Protein AF-A0A7V4PQ03-F1 (afdb_monomer)

pLDDT: mean 81.68, std 22.49, range [35.44, 98.5]

Nearest PDB structures (foldseek):
  6b87-assembly1_A-2  TM=9.219E-01  e=7.366E-02  synthetic construct
  6b87-assembly2_B-3  TM=9.418E-01  e=1.451E-01  synthetic construct
  8i4v-assembly1_B  TM=8.421E-01  e=2.233E-01  Saccharomyces cerevisiae S288C
  6pyu-assembly1_B  TM=9.500E-01  e=3.889E-01  Homo sapiens
  3k29-assembly1_A  TM=7.548E-01  e=1.641E-01  Chlamydia trachomatis

Secondary structure (DSSP, 8-state):
----------------------------------HHHHHHHHHHHHHHHHHHHHHHHHHHHHHHHHHHHHHHHHHHHHHHHHHHHHT--HHHHHHHHHHHHHHHHHHHHHHHHHHHHHHHHHHHHHHHHHHHHHHS----

Foldseek 3Di:
DDDDDDDDDDDDDDDDDDDDDDDDDDDDDPDPDDPVVLVVLVVVLVVLVVVLVVLVVVLVVLVVVLVVLVVVLVVLVVVLVVCVVVVHDPVVNVVSVVVSVVSVVVSVVSVVVSVVSVVVSVVSVVVSVVSVCVSDPDDD

Sequence (140 aa):
MDRFRATVLGGFMVGSLLLLSGAALAAAGKERGTPRKRLQHAREIRHDRREIKNDRKEIRADRKELHRDLHELRKDRQELRKDIRSGTSKEEVARDRQEIRDDLKEIAADRKELQQDRQELRQDRRELRRDLKEATPGNY

Structure (mmCIF, N/CA/C/O backbone):
data_AF-A0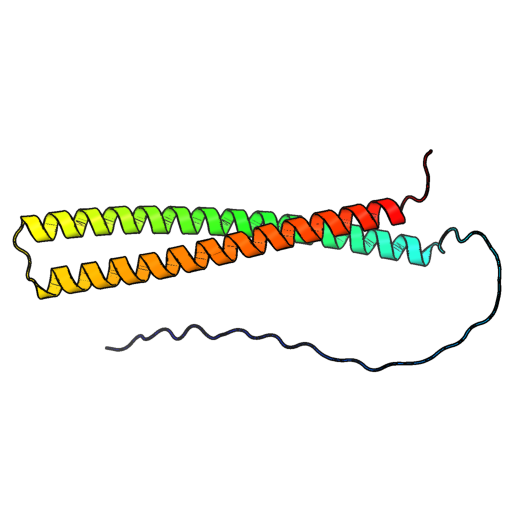A7V4PQ03-F1
#
_entry.id   AF-A0A7V4PQ03-F1
#
loop_
_atom_site.group_PDB
_atom_site.id
_atom_site.type_symbol
_atom_site.label_atom_id
_atom_site.label_alt_id
_atom_site.label_comp_id
_atom_site.label_asym_id
_atom_site.label_entity_id
_atom_site.label_seq_id
_atom_site.pdbx_PDB_ins_code
_atom_site.Cartn_x
_atom_site.Cartn_y
_atom_site.Cartn_z
_atom_site.occupancy
_atom_site.B_iso_or_equiv
_atom_site.auth_seq_id
_atom_site.auth_comp_id
_atom_site.auth_asym_id
_atom_site.auth_atom_id
_atom_site.pdbx_PDB_model_num
ATOM 1 N N . MET A 1 1 ? -6.082 -21.774 21.572 1.00 38.44 1 MET A N 1
ATOM 2 C CA . MET A 1 1 ? -6.306 -22.307 20.214 1.00 38.44 1 MET A CA 1
ATOM 3 C C . MET A 1 1 ? -5.629 -21.357 19.253 1.00 38.44 1 MET A C 1
ATOM 5 O O . MET A 1 1 ? -6.137 -20.277 18.985 1.00 38.44 1 MET A O 1
ATOM 9 N N . ASP A 1 2 ? -4.416 -21.740 18.882 1.00 45.44 2 ASP A N 1
ATOM 10 C CA . ASP A 1 2 ? -3.433 -20.984 18.111 1.00 45.44 2 ASP A CA 1
ATOM 11 C C . ASP A 1 2 ? -3.908 -20.670 16.703 1.00 45.44 2 ASP A C 1
ATOM 13 O O . ASP A 1 2 ? -4.395 -21.596 16.056 1.00 45.44 2 ASP A O 1
ATOM 17 N N . ARG A 1 3 ? -3.654 -19.436 16.226 1.00 42.78 3 ARG A N 1
ATOM 18 C CA . ARG A 1 3 ? -3.168 -19.115 14.862 1.00 42.78 3 ARG A CA 1
ATOM 19 C C . ARG A 1 3 ? -2.417 -17.774 14.860 1.00 42.78 3 ARG A C 1
ATOM 21 O O . ARG A 1 3 ? -2.931 -16.771 14.379 1.00 42.78 3 ARG A O 1
ATOM 28 N N . PHE A 1 4 ? -1.179 -17.764 15.357 1.00 41.28 4 PHE A N 1
ATOM 29 C CA . PHE A 1 4 ? -0.205 -16.738 14.972 1.00 41.28 4 PHE A CA 1
ATOM 30 C C . PHE A 1 4 ? 0.131 -16.940 13.491 1.00 41.28 4 PHE A C 1
ATOM 32 O O . PHE A 1 4 ? 0.710 -17.960 13.112 1.00 41.28 4 PHE A O 1
ATOM 39 N N . ARG A 1 5 ? -0.258 -15.994 12.637 1.00 45.53 5 ARG A N 1
ATOM 40 C CA . ARG A 1 5 ? 0.194 -15.954 11.245 1.00 45.53 5 ARG A CA 1
ATOM 41 C C . ARG A 1 5 ? 1.462 -15.113 11.192 1.00 45.53 5 ARG A C 1
ATOM 43 O O . ARG A 1 5 ? 1.408 -13.894 11.184 1.00 45.53 5 ARG A O 1
ATOM 50 N N . ALA A 1 6 ? 2.599 -15.801 11.212 1.00 41.22 6 ALA A N 1
ATOM 51 C CA . ALA A 1 6 ? 3.895 -15.225 10.901 1.00 41.22 6 ALA A CA 1
ATOM 52 C C . ALA A 1 6 ? 3.959 -14.952 9.393 1.00 41.22 6 ALA A C 1
ATOM 54 O O . ALA A 1 6 ? 4.040 -15.885 8.591 1.00 41.22 6 ALA A O 1
ATOM 55 N N . THR A 1 7 ? 3.894 -13.684 9.001 1.00 47.53 7 THR A N 1
ATOM 56 C CA . THR A 1 7 ? 4.160 -13.258 7.627 1.00 47.53 7 THR A CA 1
ATOM 57 C C . THR A 1 7 ? 5.662 -13.061 7.465 1.00 47.53 7 THR A C 1
ATOM 59 O O . THR A 1 7 ? 6.302 -12.260 8.141 1.00 47.53 7 THR A O 1
ATOM 62 N N . VAL A 1 8 ? 6.225 -13.902 6.607 1.00 42.41 8 VAL A N 1
ATOM 63 C CA . VAL A 1 8 ? 7.645 -14.030 6.295 1.00 42.41 8 VAL A CA 1
ATOM 64 C C . VAL A 1 8 ? 8.146 -12.779 5.570 1.00 42.41 8 VAL A C 1
ATOM 66 O O . VAL A 1 8 ? 7.601 -12.389 4.542 1.00 42.41 8 VAL A O 1
ATOM 69 N N . LEU A 1 9 ? 9.225 -12.194 6.098 1.00 46.53 9 LEU A N 1
ATOM 70 C CA . LEU A 1 9 ? 10.066 -11.190 5.447 1.00 46.53 9 LEU A CA 1
ATOM 71 C C . LEU A 1 9 ? 10.700 -11.787 4.180 1.00 46.53 9 LEU A C 1
ATOM 73 O O . LEU A 1 9 ? 11.621 -12.600 4.258 1.00 46.53 9 LEU A O 1
ATOM 77 N N . GLY A 1 10 ? 10.210 -11.379 3.012 1.00 35.44 10 GLY A N 1
ATOM 78 C CA . GLY A 1 10 ? 10.797 -11.715 1.717 1.00 35.44 10 GLY A CA 1
ATOM 79 C C . GLY A 1 10 ? 11.951 -10.778 1.375 1.00 35.44 10 GLY A C 1
ATOM 80 O O . GLY A 1 10 ? 11.765 -9.803 0.656 1.00 35.44 10 GLY A O 1
ATOM 81 N N . GLY A 1 11 ? 13.145 -11.063 1.895 1.00 42.19 11 GLY A N 1
ATOM 82 C CA . GLY A 1 11 ? 14.378 -10.469 1.386 1.00 42.19 11 GLY A CA 1
ATOM 83 C C . GLY A 1 11 ? 14.774 -11.114 0.058 1.00 42.19 11 GLY A C 1
ATOM 84 O O . GLY A 1 11 ? 14.850 -12.338 -0.027 1.00 42.19 11 GLY A O 1
ATOM 85 N N . PHE A 1 12 ? 15.086 -10.306 -0.955 1.00 45.03 12 PHE A N 1
ATOM 86 C CA . PHE A 1 12 ? 15.782 -10.776 -2.152 1.00 45.03 12 PHE A CA 1
ATOM 87 C C . PHE A 1 12 ? 17.077 -9.988 -2.358 1.00 45.03 12 PHE A C 1
ATOM 89 O O . PHE A 1 12 ? 17.097 -8.846 -2.803 1.00 45.03 12 PHE A O 1
ATOM 96 N N . MET A 1 13 ? 18.171 -10.653 -1.989 1.00 46.59 13 MET A N 1
ATOM 97 C CA . MET A 1 13 ? 19.544 -10.380 -2.403 1.00 46.59 13 MET A CA 1
ATOM 98 C C . MET A 1 13 ? 19.757 -10.936 -3.815 1.00 46.59 13 MET A C 1
ATOM 100 O O . MET A 1 13 ? 19.574 -12.132 -4.029 1.00 46.59 13 MET A O 1
ATOM 104 N N . VAL A 1 14 ? 20.231 -10.107 -4.742 1.00 49.59 14 VAL A N 1
ATOM 105 C CA . VAL A 1 14 ? 20.947 -10.512 -5.966 1.00 49.59 14 VAL A CA 1
ATOM 106 C C . VAL A 1 14 ? 21.980 -9.399 -6.175 1.00 49.59 14 VAL A C 1
ATOM 108 O O . VAL A 1 14 ? 21.611 -8.236 -6.227 1.00 49.59 14 VAL A O 1
ATOM 111 N N . GLY A 1 15 ? 23.294 -9.592 -6.146 1.00 35.88 15 GLY A N 1
ATOM 112 C CA . GLY A 1 15 ? 24.112 -10.649 -6.723 1.00 35.88 15 GLY A CA 1
ATOM 113 C C . GLY A 1 15 ? 25.237 -9.925 -7.469 1.00 35.88 15 GLY A C 1
ATOM 114 O O . GLY A 1 15 ? 25.066 -9.521 -8.612 1.00 35.88 15 GLY A O 1
ATOM 115 N N . SER A 1 16 ? 26.348 -9.672 -6.775 1.00 49.22 16 SER A N 1
ATOM 116 C CA . SER A 1 16 ? 27.575 -9.079 -7.328 1.00 49.22 16 SER A CA 1
ATOM 117 C C . SER A 1 16 ? 28.124 -9.943 -8.470 1.00 49.22 16 SER A C 1
ATOM 119 O O . SER A 1 16 ? 28.303 -11.147 -8.277 1.00 49.22 16 SER A O 1
ATOM 121 N N . LEU A 1 17 ? 28.431 -9.347 -9.630 1.00 42.81 17 LEU A N 1
ATOM 122 C CA . LEU A 1 17 ? 29.208 -10.011 -10.680 1.00 42.81 17 LEU A CA 1
ATOM 123 C C . LEU A 1 17 ? 30.369 -9.130 -11.157 1.00 42.81 17 LEU A C 1
ATOM 125 O O . LEU A 1 17 ? 30.203 -7.974 -11.543 1.00 42.81 17 LEU A O 1
ATOM 129 N N . LEU A 1 18 ? 31.551 -9.739 -11.084 1.00 37.09 18 LEU A N 1
ATOM 130 C CA . LEU A 1 18 ? 32.880 -9.209 -11.352 1.00 37.09 18 LEU A CA 1
ATOM 131 C C . LEU A 1 18 ? 33.161 -8.892 -12.832 1.00 37.09 18 LEU A C 1
ATOM 133 O O . LEU A 1 18 ? 32.722 -9.580 -13.748 1.00 37.09 18 LEU A O 1
ATOM 137 N N . LEU A 1 19 ? 33.994 -7.859 -12.973 1.00 47.50 19 LEU A N 1
ATOM 138 C CA . LEU A 1 19 ? 34.760 -7.340 -14.111 1.00 47.50 19 LEU A CA 1
ATOM 139 C C . LEU A 1 19 ? 35.218 -8.356 -15.178 1.00 47.50 19 LEU A C 1
ATOM 141 O O . LEU A 1 19 ? 35.876 -9.343 -14.860 1.00 47.50 19 LEU A O 1
ATOM 145 N N . LEU A 1 20 ? 35.082 -7.970 -16.454 1.00 39.88 20 LEU A N 1
ATOM 146 C CA . LEU A 1 20 ? 36.052 -8.321 -17.498 1.00 39.88 20 LEU A CA 1
ATOM 147 C C . LEU A 1 20 ? 36.416 -7.090 -18.338 1.00 39.88 20 LEU A C 1
ATOM 149 O O . LEU A 1 20 ? 35.558 -6.403 -18.891 1.00 39.88 20 LEU A O 1
ATOM 153 N N . SER A 1 21 ? 37.719 -6.832 -18.402 1.00 46.56 21 SER A N 1
ATOM 154 C CA . SER A 1 21 ? 38.382 -5.829 -19.225 1.00 46.56 21 SER A CA 1
ATOM 155 C C . SER A 1 21 ? 38.376 -6.226 -20.703 1.00 46.56 21 SER A C 1
ATOM 157 O O . SER A 1 21 ? 38.583 -7.383 -21.062 1.00 46.56 21 SER A O 1
ATOM 159 N N . GLY A 1 22 ? 38.196 -5.240 -21.579 1.00 41.47 22 GLY A N 1
ATOM 160 C CA . GLY A 1 22 ? 38.349 -5.407 -23.020 1.00 41.47 22 GLY A CA 1
ATOM 161 C C . GLY A 1 22 ? 38.564 -4.055 -23.684 1.00 41.47 22 GLY A C 1
ATOM 162 O O . GLY A 1 22 ? 37.607 -3.337 -23.954 1.00 41.47 22 GLY A O 1
ATOM 163 N N . ALA A 1 23 ? 39.826 -3.695 -23.914 1.00 49.16 23 ALA A N 1
ATOM 164 C CA . ALA A 1 23 ? 40.189 -2.555 -24.744 1.00 49.16 23 ALA A CA 1
ATOM 165 C C . ALA A 1 23 ? 39.976 -2.921 -26.221 1.00 49.16 23 ALA A C 1
ATOM 167 O O . ALA A 1 23 ? 40.549 -3.898 -26.701 1.00 49.16 23 ALA A O 1
ATOM 168 N N . ALA A 1 24 ? 39.186 -2.128 -26.944 1.00 45.94 24 ALA A N 1
ATOM 169 C CA . ALA A 1 24 ? 39.115 -2.179 -28.400 1.00 45.94 24 ALA A CA 1
ATOM 170 C C . ALA A 1 24 ? 39.235 -0.760 -28.972 1.00 45.94 24 ALA A C 1
ATOM 172 O O . ALA A 1 24 ? 38.491 0.151 -28.613 1.00 45.94 24 ALA A O 1
ATOM 173 N N . LEU A 1 25 ? 40.244 -0.607 -29.825 1.00 42.66 25 LEU A N 1
ATOM 174 C CA . LEU A 1 25 ? 40.701 0.604 -30.492 1.00 42.66 25 LEU A CA 1
ATOM 175 C C . LEU A 1 25 ? 39.846 0.916 -31.741 1.00 42.66 25 LEU A C 1
ATOM 177 O O . LEU A 1 25 ? 39.453 0.000 -32.455 1.00 42.66 25 LEU A O 1
ATOM 181 N N . ALA A 1 26 ? 39.706 2.215 -32.033 1.00 43.25 26 ALA A N 1
ATOM 182 C CA . ALA A 1 26 ? 39.391 2.844 -33.327 1.00 43.25 26 ALA A CA 1
ATOM 183 C C . ALA A 1 26 ? 37.966 2.720 -33.916 1.00 43.25 26 ALA A C 1
ATOM 185 O O . ALA A 1 26 ? 37.562 1.685 -34.429 1.00 43.25 26 ALA A O 1
ATOM 186 N N . ALA A 1 27 ? 37.262 3.855 -34.011 1.00 40.94 27 ALA A N 1
ATOM 187 C CA . ALA A 1 27 ? 37.131 4.630 -35.256 1.00 40.94 27 ALA A CA 1
ATOM 188 C C . ALA A 1 27 ? 36.125 5.778 -35.058 1.00 40.94 27 ALA A C 1
ATOM 190 O O . ALA A 1 27 ? 35.004 5.580 -34.597 1.00 40.94 27 ALA A O 1
ATOM 191 N N . ALA A 1 28 ? 36.526 6.991 -35.437 1.00 47.03 28 ALA A N 1
ATOM 192 C CA . ALA A 1 28 ? 35.665 8.163 -35.474 1.00 47.03 28 ALA A CA 1
ATOM 193 C C . ALA A 1 28 ? 34.609 8.009 -36.584 1.00 47.03 28 ALA A C 1
ATOM 195 O O . ALA A 1 28 ? 34.842 8.338 -37.744 1.00 47.03 28 ALA A O 1
ATOM 196 N N . GLY A 1 29 ? 33.437 7.497 -36.221 1.00 44.72 29 GLY A N 1
ATOM 197 C CA . GLY A 1 29 ? 32.234 7.498 -37.043 1.00 44.72 29 GLY A CA 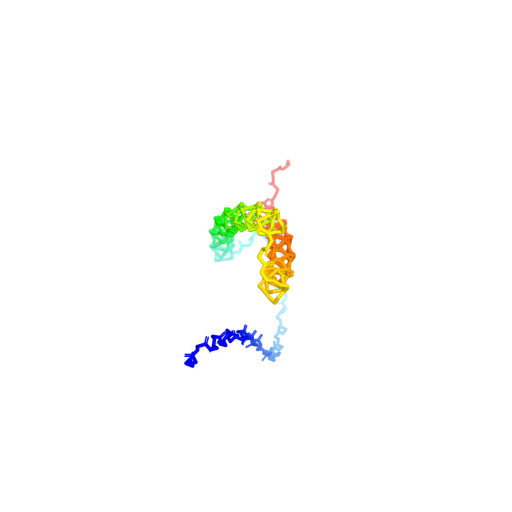1
ATOM 198 C C . GLY A 1 29 ? 31.074 7.961 -36.177 1.00 44.72 29 GLY A C 1
ATOM 199 O O . GLY A 1 29 ? 30.845 7.408 -35.110 1.00 44.72 29 GLY A O 1
ATOM 200 N N . LYS A 1 30 ? 30.357 9.003 -36.605 1.00 52.44 30 LYS A N 1
ATOM 201 C CA . LYS A 1 30 ? 29.176 9.551 -35.923 1.00 52.44 30 LYS A CA 1
ATOM 202 C C . LYS A 1 30 ? 28.157 8.417 -35.714 1.00 52.44 30 LYS A C 1
ATOM 204 O O . LYS A 1 30 ? 27.456 8.041 -36.654 1.00 52.44 30 LYS A O 1
ATOM 209 N N . GLU A 1 31 ? 28.150 7.827 -34.515 1.00 47.25 31 GLU A N 1
ATOM 210 C CA . GLU A 1 31 ? 27.483 6.557 -34.207 1.00 47.25 31 GLU A CA 1
ATOM 211 C C . GLU A 1 31 ? 25.958 6.671 -34.324 1.00 47.25 31 GLU A C 1
ATOM 213 O O . GLU A 1 31 ? 25.237 6.925 -33.361 1.00 47.25 31 GLU A O 1
ATOM 218 N N . ARG A 1 32 ? 25.423 6.412 -35.518 1.00 57.53 32 ARG A N 1
ATOM 219 C CA . ARG A 1 32 ? 24.050 5.918 -35.636 1.00 57.53 32 ARG A CA 1
ATOM 220 C C . ARG A 1 32 ? 24.096 4.468 -35.164 1.00 57.53 32 ARG A C 1
ATOM 222 O O . ARG A 1 32 ? 24.543 3.607 -35.916 1.00 57.53 32 ARG A O 1
ATOM 229 N N . GLY A 1 33 ? 23.696 4.222 -33.914 1.00 60.06 33 GLY A N 1
ATOM 230 C CA . GLY A 1 33 ? 23.760 2.903 -33.276 1.00 60.06 33 GLY A CA 1
ATOM 231 C C . GLY A 1 33 ? 23.310 1.760 -34.196 1.00 60.06 33 GLY A C 1
ATOM 232 O O . GLY A 1 33 ? 22.379 1.909 -34.996 1.00 60.06 33 GLY A O 1
ATOM 233 N N . THR A 1 34 ? 23.995 0.618 -34.102 1.00 72.44 34 THR A N 1
ATOM 234 C CA . THR A 1 34 ? 23.743 -0.540 -34.971 1.00 72.44 34 THR A CA 1
ATOM 235 C C . THR A 1 34 ? 22.274 -0.989 -34.885 1.00 72.44 34 THR A C 1
ATOM 237 O O . THR A 1 34 ? 21.633 -0.820 -33.843 1.00 72.44 34 THR A O 1
ATOM 240 N N . PRO A 1 35 ? 21.702 -1.599 -35.945 1.00 75.69 35 PRO A N 1
ATOM 241 C CA . PRO A 1 35 ? 20.320 -2.094 -35.928 1.00 75.69 35 PRO A CA 1
ATOM 242 C C . PRO A 1 35 ? 19.992 -2.967 -34.706 1.00 75.69 35 PRO A C 1
ATOM 244 O O . PRO A 1 35 ? 18.890 -2.888 -34.169 1.00 75.69 35 PRO A O 1
ATOM 247 N N . ARG A 1 36 ? 20.974 -3.736 -34.219 1.00 78.25 36 ARG A N 1
ATOM 248 C CA . ARG A 1 36 ? 20.864 -4.557 -33.008 1.00 78.25 36 ARG A CA 1
ATOM 249 C C . ARG A 1 36 ? 20.657 -3.721 -31.737 1.00 78.25 36 ARG A C 1
ATOM 251 O O . ARG A 1 36 ? 19.756 -4.052 -30.973 1.00 78.25 36 ARG A O 1
ATOM 258 N N . LYS A 1 37 ? 21.413 -2.630 -31.548 1.00 79.31 37 LYS A N 1
ATOM 259 C CA . LYS A 1 37 ? 21.253 -1.708 -30.403 1.00 79.31 37 LYS A CA 1
ATOM 260 C C . LYS A 1 37 ? 19.865 -1.049 -30.405 1.00 79.31 37 LYS A C 1
ATOM 262 O O . LYS A 1 37 ? 19.186 -1.030 -29.388 1.00 79.31 37 LYS A O 1
ATOM 267 N N . ARG A 1 38 ? 19.373 -0.617 -31.576 1.00 79.88 38 ARG A N 1
ATOM 268 C CA . ARG A 1 38 ? 18.017 -0.038 -31.710 1.00 79.88 38 ARG A CA 1
ATOM 269 C C . ARG A 1 38 ? 16.902 -1.020 -31.341 1.00 79.88 38 ARG A C 1
ATOM 271 O O . ARG A 1 38 ? 15.926 -0.634 -30.704 1.00 79.88 38 ARG A O 1
ATOM 278 N N . LEU A 1 39 ? 17.039 -2.287 -31.736 1.00 82.88 39 LEU A N 1
ATOM 279 C CA . LEU A 1 39 ? 16.075 -3.333 -31.382 1.00 82.88 39 LEU A CA 1
ATOM 280 C C . LEU A 1 39 ? 16.092 -3.659 -29.884 1.00 82.88 39 LEU A C 1
ATOM 282 O O . LEU A 1 39 ? 15.039 -3.982 -29.341 1.00 82.88 39 LEU A O 1
ATOM 286 N N . GLN A 1 40 ? 17.256 -3.578 -29.233 1.00 84.31 40 GLN A N 1
ATOM 287 C CA . GLN A 1 40 ? 17.385 -3.743 -27.782 1.00 84.31 40 GLN A CA 1
ATOM 288 C C . GLN A 1 40 ? 16.682 -2.601 -27.037 1.00 84.31 40 GLN A C 1
ATOM 290 O O . GLN A 1 40 ? 15.742 -2.882 -26.297 1.00 84.31 40 GLN A O 1
ATOM 295 N N . HIS A 1 41 ? 16.976 -1.340 -27.374 1.00 86.25 41 HIS A N 1
ATOM 296 C CA . HIS A 1 41 ? 16.314 -0.177 -26.758 1.00 86.25 41 HIS A CA 1
ATOM 297 C C . HIS A 1 41 ? 14.788 -0.218 -26.944 1.00 86.25 41 HIS A C 1
ATOM 299 O O . HIS A 1 41 ? 14.019 0.064 -26.033 1.00 86.25 41 HIS A O 1
ATOM 305 N N . ALA A 1 42 ? 14.303 -0.619 -28.125 1.00 88.94 42 ALA A N 1
ATOM 306 C CA . ALA A 1 42 ? 12.865 -0.739 -28.371 1.00 88.94 42 ALA A CA 1
ATOM 307 C C . ALA A 1 42 ? 12.190 -1.855 -27.546 1.00 88.94 42 ALA A C 1
ATOM 309 O O . ALA A 1 42 ? 10.978 -1.795 -27.307 1.00 88.94 42 ALA A O 1
ATOM 310 N N . ARG A 1 43 ? 12.938 -2.896 -27.153 1.00 91.75 43 ARG A N 1
ATOM 311 C CA . ARG A 1 43 ? 12.450 -3.960 -26.262 1.00 91.75 43 ARG A CA 1
ATOM 312 C C . ARG A 1 43 ? 12.419 -3.485 -24.814 1.00 91.75 43 ARG A C 1
ATOM 314 O O . ARG A 1 43 ? 11.394 -3.706 -24.180 1.00 91.75 43 ARG A O 1
ATOM 321 N N . GLU A 1 44 ? 13.466 -2.807 -24.355 1.00 91.31 44 GLU A N 1
ATOM 322 C CA . GLU A 1 44 ? 13.560 -2.193 -23.019 1.00 91.31 44 GLU A CA 1
ATOM 323 C C . GLU A 1 44 ? 12.424 -1.183 -22.814 1.00 91.31 44 GLU A C 1
ATOM 325 O O . GLU A 1 44 ? 11.531 -1.427 -22.018 1.00 91.31 44 GLU A O 1
ATOM 330 N N . ILE A 1 45 ? 12.267 -0.210 -23.718 1.00 93.94 45 ILE A N 1
ATOM 331 C CA . ILE A 1 45 ? 11.154 0.761 -23.689 1.00 93.94 45 ILE A CA 1
ATOM 332 C C . ILE A 1 45 ? 9.771 0.086 -23.630 1.00 93.94 45 ILE A C 1
ATOM 334 O O . ILE A 1 45 ? 8.809 0.620 -23.067 1.00 93.94 45 ILE A O 1
ATOM 338 N N . ARG A 1 46 ? 9.608 -1.075 -24.279 1.00 95.38 46 ARG A N 1
ATOM 339 C CA . ARG A 1 46 ? 8.352 -1.838 -24.228 1.00 95.38 46 ARG A CA 1
ATOM 340 C C . ARG A 1 46 ? 8.176 -2.532 -22.879 1.00 95.38 46 ARG A C 1
ATOM 342 O O . ARG A 1 46 ? 7.031 -2.661 -22.444 1.00 95.38 46 ARG A O 1
ATOM 349 N N . HIS A 1 47 ? 9.263 -3.004 -22.284 1.00 95.06 47 HIS A N 1
ATOM 350 C CA . HIS A 1 47 ? 9.304 -3.596 -20.956 1.00 95.06 47 HIS A CA 1
ATOM 351 C C . HIS A 1 47 ? 8.924 -2.565 -19.893 1.00 95.06 47 HIS A C 1
ATOM 353 O O . HIS A 1 47 ? 7.891 -2.750 -19.254 1.00 95.06 47 HIS A O 1
ATOM 359 N N . ASP A 1 48 ? 9.601 -1.417 -19.845 1.00 94.62 48 ASP A N 1
ATOM 360 C CA . ASP A 1 48 ? 9.353 -0.385 -18.825 1.00 94.62 48 ASP A CA 1
ATOM 361 C C . ASP A 1 48 ? 7.913 0.131 -18.906 1.00 94.62 48 ASP A C 1
ATOM 363 O O . ASP A 1 48 ? 7.237 0.371 -17.910 1.00 94.62 48 ASP A O 1
ATOM 367 N N . ARG A 1 49 ? 7.363 0.253 -20.123 1.00 97.25 49 ARG A N 1
ATOM 368 C CA . ARG A 1 49 ? 5.947 0.616 -20.311 1.00 97.25 49 ARG A CA 1
ATOM 369 C C . ARG A 1 49 ? 4.980 -0.408 -19.719 1.00 97.25 49 ARG A C 1
ATOM 371 O O . ARG A 1 49 ? 3.866 -0.026 -19.349 1.00 97.25 49 ARG A O 1
ATOM 378 N N . ARG A 1 50 ? 5.339 -1.694 -19.721 1.00 97.62 50 ARG A N 1
ATOM 379 C CA . ARG A 1 50 ? 4.533 -2.761 -19.111 1.00 97.62 50 ARG A CA 1
ATOM 380 C C . ARG A 1 50 ? 4.659 -2.720 -17.595 1.00 97.62 50 ARG A C 1
ATOM 382 O O . ARG A 1 50 ? 3.616 -2.783 -16.954 1.00 97.62 50 ARG A O 1
ATOM 389 N N . GLU A 1 51 ? 5.863 -2.543 -17.064 1.00 96.31 51 GLU A N 1
ATOM 390 C CA . GLU A 1 51 ? 6.111 -2.391 -15.621 1.00 96.31 51 GLU A CA 1
ATOM 391 C C . GLU A 1 51 ? 5.352 -1.185 -15.069 1.00 96.31 51 GLU A C 1
ATOM 393 O O . GLU A 1 51 ? 4.382 -1.373 -14.346 1.00 96.31 51 GLU A O 1
ATOM 398 N N . ILE A 1 52 ? 5.557 0.009 -15.638 1.00 97.81 52 ILE A N 1
ATOM 399 C CA . ILE A 1 52 ? 4.815 1.238 -15.289 1.00 97.81 52 ILE A CA 1
ATOM 400 C C . ILE A 1 52 ? 3.290 1.050 -15.327 1.00 97.81 52 ILE A C 1
ATOM 402 O O . ILE A 1 52 ? 2.537 1.752 -14.639 1.00 97.81 52 ILE A O 1
ATOM 406 N N . LYS A 1 53 ? 2.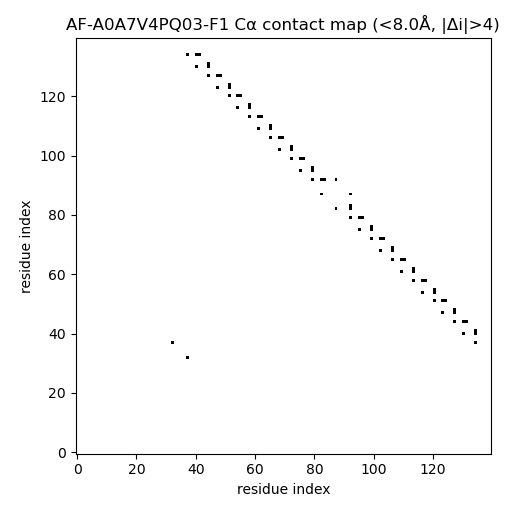779 0.184 -16.210 1.00 98.00 53 LYS A N 1
ATOM 407 C CA . LYS A 1 53 ? 1.344 -0.122 -16.278 1.00 98.00 53 LYS A CA 1
ATOM 408 C C . LYS A 1 53 ? 0.914 -1.022 -15.115 1.00 98.00 53 LYS A C 1
ATOM 410 O O . LYS A 1 53 ? -0.189 -0.810 -14.602 1.00 98.00 53 LYS A O 1
ATOM 415 N N . ASN A 1 54 ? 1.735 -2.000 -14.752 1.00 97.12 54 ASN A N 1
ATOM 416 C CA . ASN A 1 54 ? 1.514 -2.896 -13.624 1.00 97.12 54 ASN A CA 1
ATOM 417 C C . ASN A 1 54 ? 1.607 -2.134 -12.297 1.00 97.12 54 ASN A C 1
ATOM 419 O O . ASN A 1 54 ? 0.617 -2.157 -11.570 1.00 97.12 54 ASN A O 1
ATOM 423 N N . ASP A 1 55 ? 2.634 -1.311 -12.072 1.00 96.19 55 ASP A N 1
ATOM 424 C CA . ASP A 1 55 ? 2.778 -0.550 -10.815 1.00 96.19 55 ASP A CA 1
ATOM 425 C C . ASP A 1 55 ? 1.591 0.400 -10.618 1.00 96.19 55 ASP A C 1
ATOM 427 O O . ASP A 1 55 ? 1.029 0.554 -9.539 1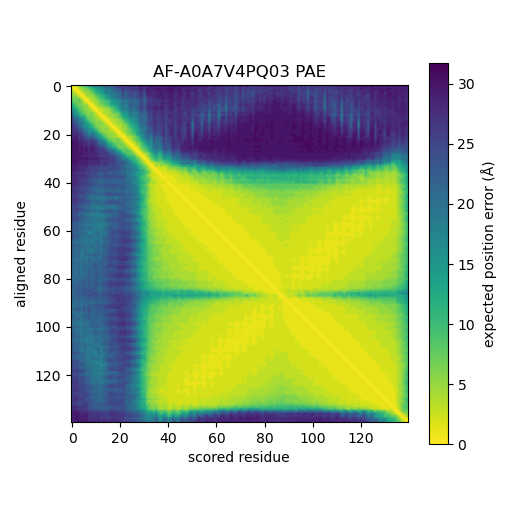.00 96.19 55 ASP A O 1
ATOM 431 N N . ARG A 1 56 ? 1.096 1.018 -11.701 1.00 98.00 56 ARG A N 1
ATOM 432 C CA . ARG A 1 56 ? -0.132 1.837 -11.641 1.00 98.00 56 ARG A CA 1
ATOM 433 C C . ARG A 1 56 ? -1.367 1.037 -11.235 1.00 98.00 56 ARG A C 1
ATOM 435 O O . ARG A 1 56 ? -2.320 1.630 -10.720 1.00 98.00 56 ARG A O 1
ATOM 442 N N . LYS A 1 57 ? -1.427 -0.244 -11.597 1.00 98.12 57 LYS A N 1
ATOM 443 C CA . LYS A 1 57 ? -2.533 -1.137 -11.247 1.00 98.12 57 LYS A CA 1
ATOM 444 C C . LYS A 1 57 ? -2.419 -1.553 -9.781 1.00 98.12 57 LYS A C 1
ATOM 446 O O . LYS A 1 57 ? -3.448 -1.510 -9.113 1.00 98.12 57 LYS A O 1
ATOM 451 N N . GLU A 1 58 ? -1.218 -1.875 -9.319 1.00 96.94 58 GLU A N 1
ATOM 452 C CA . GLU A 1 58 ? -0.899 -2.223 -7.927 1.00 96.94 58 GLU A CA 1
ATOM 453 C C . GLU A 1 58 ? -1.202 -1.044 -7.001 1.00 96.94 58 GLU A C 1
ATOM 455 O O . GLU A 1 58 ? -2.183 -1.113 -6.272 1.00 96.94 58 GLU A O 1
ATOM 460 N N . ILE A 1 59 ? -0.623 0.137 -7.253 1.00 97.75 59 ILE A N 1
ATOM 461 C CA . ILE A 1 59 ? -0.927 1.387 -6.522 1.00 97.75 59 ILE A CA 1
ATOM 462 C C . ILE A 1 59 ? -2.433 1.697 -6.459 1.00 97.75 59 ILE A C 1
ATOM 464 O O . ILE A 1 59 ? -2.918 2.373 -5.545 1.00 97.75 59 ILE A O 1
ATOM 468 N N . ARG A 1 60 ? -3.209 1.305 -7.479 1.00 97.94 60 ARG A N 1
ATOM 469 C CA . ARG A 1 60 ? -4.670 1.477 -7.461 1.00 97.94 60 ARG A CA 1
ATOM 470 C C . ARG A 1 60 ? -5.347 0.453 -6.548 1.00 97.94 60 ARG A C 1
ATOM 472 O O . ARG A 1 60 ? -6.336 0.818 -5.912 1.00 97.94 60 ARG A O 1
ATOM 479 N N . ALA A 1 61 ? -4.882 -0.791 -6.549 1.00 97.56 61 ALA A N 1
ATOM 480 C CA . ALA A 1 61 ? -5.351 -1.832 -5.646 1.00 97.56 61 ALA A CA 1
ATOM 481 C C . ALA A 1 61 ? -5.052 -1.452 -4.190 1.00 97.56 61 ALA A C 1
ATOM 483 O O . ALA A 1 61 ? -6.002 -1.376 -3.414 1.00 97.56 61 ALA A O 1
ATOM 484 N N . ASP A 1 62 ? -3.824 -1.039 -3.878 1.00 95.44 62 ASP A N 1
ATOM 485 C CA . ASP A 1 62 ? -3.406 -0.695 -2.509 1.00 95.44 62 ASP A CA 1
ATOM 486 C C . ASP A 1 62 ? -4.190 0.509 -1.981 1.00 95.44 62 ASP A C 1
ATOM 488 O O . ASP A 1 62 ? -4.674 0.537 -0.856 1.00 95.44 62 ASP A O 1
ATOM 492 N N . ARG A 1 63 ? -4.459 1.508 -2.836 1.00 98.06 63 ARG A N 1
ATOM 493 C CA . ARG A 1 63 ? -5.365 2.618 -2.477 1.00 98.06 63 ARG A CA 1
ATOM 494 C C . ARG A 1 63 ? -6.776 2.157 -2.130 1.00 98.06 63 ARG A C 1
ATOM 496 O O . ARG A 1 63 ? -7.453 2.833 -1.357 1.00 98.06 63 ARG A O 1
ATOM 503 N N . LYS A 1 64 ? -7.269 1.110 -2.793 1.00 97.94 64 LYS A N 1
ATOM 504 C CA . LYS A 1 64 ? -8.612 0.576 -2.557 1.00 97.94 64 LYS A CA 1
ATOM 505 C C . LYS A 1 64 ? -8.646 -0.226 -1.260 1.00 97.94 64 LYS A C 1
ATOM 507 O O . LYS A 1 64 ? -9.652 -0.141 -0.564 1.00 97.94 64 LYS A O 1
ATOM 512 N N . GLU A 1 65 ? -7.589 -0.972 -0.973 1.00 97.12 65 GLU A N 1
ATOM 513 C CA . GLU A 1 65 ? -7.382 -1.679 0.292 1.00 97.12 65 GLU A CA 1
ATOM 514 C C . GLU A 1 65 ? -7.311 -0.692 1.453 1.00 97.12 65 GLU A C 1
ATOM 516 O O . GLU A 1 65 ? -8.262 -0.640 2.223 1.00 97.12 65 GLU A O 1
ATOM 521 N N . LEU A 1 66 ? -6.391 0.276 1.399 1.00 97.44 66 LEU A N 1
ATOM 522 C CA . LEU A 1 66 ? -6.275 1.352 2.389 1.00 97.44 66 LEU A CA 1
ATOM 523 C C . LEU A 1 66 ? -7.601 2.091 2.646 1.00 97.44 66 LEU A C 1
ATOM 525 O O . LEU A 1 66 ? -7.878 2.579 3.742 1.00 97.44 66 LEU A O 1
ATOM 529 N N . HIS A 1 67 ? -8.436 2.244 1.614 1.00 97.62 67 HIS A N 1
ATOM 530 C CA . HIS A 1 67 ? -9.755 2.851 1.774 1.00 97.62 67 HIS A CA 1
ATOM 531 C C . HIS A 1 67 ? -10.737 1.965 2.555 1.00 97.62 67 HIS A C 1
ATOM 533 O O . HIS A 1 67 ? -11.555 2.498 3.307 1.00 97.62 67 HIS A O 1
ATOM 539 N N . ARG A 1 68 ? -10.682 0.642 2.366 1.00 97.56 68 ARG A N 1
ATOM 540 C CA . ARG A 1 68 ? -11.465 -0.324 3.146 1.00 97.56 68 ARG A CA 1
ATOM 541 C C . ARG A 1 68 ? -11.002 -0.339 4.595 1.00 97.56 68 ARG A C 1
ATOM 543 O O . ARG A 1 68 ? -11.861 -0.185 5.455 1.00 97.56 68 ARG A O 1
ATOM 550 N N . ASP A 1 69 ? -9.698 -0.359 4.847 1.00 95.50 69 ASP A N 1
ATOM 551 C CA . ASP A 1 69 ? -9.152 -0.404 6.211 1.00 95.50 69 ASP A CA 1
ATOM 552 C C . ASP A 1 69 ? -9.549 0.854 6.991 1.00 95.50 69 ASP A C 1
ATOM 554 O O . ASP A 1 69 ? -10.020 0.801 8.123 1.00 95.50 69 ASP A O 1
ATOM 558 N N . LEU A 1 70 ? -9.502 2.024 6.341 1.00 97.56 70 LEU A N 1
ATOM 559 C CA . LEU A 1 70 ? -9.997 3.272 6.933 1.00 97.56 70 LEU A CA 1
ATOM 560 C C . LEU A 1 70 ? -11.508 3.256 7.219 1.00 97.56 70 LEU A C 1
ATOM 562 O O . LEU A 1 70 ? -11.973 3.967 8.117 1.00 97.56 70 LEU A O 1
ATOM 566 N N . HIS A 1 71 ? -12.290 2.514 6.434 1.00 97.94 71 HIS A N 1
ATOM 567 C CA . HIS A 1 71 ? -13.728 2.356 6.654 1.00 97.94 71 HIS A CA 1
ATOM 568 C C . HIS A 1 71 ? -14.027 1.378 7.792 1.00 97.94 71 HIS A C 1
ATOM 570 O O . HIS A 1 71 ? -14.931 1.647 8.582 1.00 97.94 71 HIS A O 1
ATOM 576 N N . GLU A 1 72 ? -13.268 0.291 7.895 1.00 97.44 72 GLU A N 1
ATOM 577 C CA . GLU A 1 72 ? -13.334 -0.682 8.993 1.00 97.44 72 GLU A CA 1
ATOM 578 C C . GLU A 1 72 ? -12.943 -0.018 10.313 1.00 97.44 72 GLU A C 1
ATOM 580 O O . GLU A 1 72 ? -13.807 0.125 11.175 1.00 97.44 72 GLU A O 1
ATOM 585 N N . LEU A 1 73 ? -11.791 0.656 10.359 1.00 98.31 73 LEU A N 1
ATOM 586 C CA . LEU A 1 73 ? -11.359 1.468 11.501 1.00 98.31 73 LEU A CA 1
ATOM 587 C C . LEU A 1 73 ? -12.431 2.472 11.963 1.00 98.31 73 LEU A C 1
ATOM 589 O O . LEU A 1 73 ? -12.578 2.789 13.149 1.00 98.31 73 LEU A O 1
ATOM 593 N N . ARG A 1 74 ? -13.192 3.050 11.024 1.00 98.25 74 ARG A N 1
ATOM 594 C CA . ARG A 1 74 ? -14.288 3.966 11.367 1.00 98.25 74 ARG A CA 1
ATOM 595 C C . ARG A 1 74 ? -15.442 3.239 12.060 1.00 98.25 74 ARG A C 1
ATOM 597 O O . ARG A 1 74 ? -16.048 3.842 12.954 1.00 98.25 74 ARG A O 1
ATOM 604 N N . LYS A 1 75 ? -15.770 2.016 11.639 1.00 98.12 75 LYS A N 1
ATOM 605 C CA . LYS A 1 75 ? -16.782 1.174 12.287 1.00 98.12 75 LYS A CA 1
ATOM 606 C C . LYS A 1 75 ? -16.326 0.756 13.677 1.00 98.12 75 LYS A C 1
ATOM 608 O O . LYS A 1 75 ? -17.093 0.984 14.607 1.00 98.12 75 LYS A O 1
ATOM 613 N N . ASP A 1 76 ? -15.083 0.320 13.842 1.00 97.00 76 ASP A N 1
ATOM 614 C CA . ASP A 1 76 ? -14.568 -0.147 15.139 1.00 97.00 76 ASP A CA 1
ATOM 615 C C . ASP A 1 76 ? -14.571 0.994 16.158 1.00 97.00 76 ASP A C 1
ATOM 617 O O . ASP A 1 76 ? -15.030 0.873 17.291 1.00 97.00 76 ASP A O 1
ATOM 621 N N . ARG A 1 77 ? -14.207 2.206 15.719 1.00 98.38 77 ARG A N 1
ATOM 622 C CA . ARG A 1 77 ? -14.341 3.410 16.556 1.00 98.38 77 ARG A CA 1
ATOM 623 C C . ARG A 1 77 ? -15.789 3.754 16.901 1.00 98.38 77 ARG A C 1
ATOM 625 O O . ARG A 1 77 ? -16.023 4.419 17.912 1.00 98.38 77 ARG A O 1
ATOM 632 N N . GLN A 1 78 ? -16.754 3.414 16.049 1.00 98.25 78 GLN A N 1
ATOM 633 C CA . GLN A 1 78 ? -18.174 3.608 16.341 1.00 98.25 78 GLN A CA 1
ATOM 634 C C . GLN A 1 78 ? -18.687 2.550 17.320 1.00 98.25 78 GLN A C 1
ATOM 636 O O . GLN A 1 78 ? -19.474 2.903 18.199 1.00 98.25 78 GLN A O 1
ATOM 641 N N . GLU A 1 79 ? -18.253 1.304 17.171 1.00 96.81 79 GLU A N 1
ATOM 642 C CA . GLU A 1 79 ? -18.553 0.182 18.060 1.00 96.81 79 GLU A CA 1
ATOM 643 C C . GLU A 1 79 ? -18.006 0.440 19.461 1.00 96.81 79 GLU A C 1
ATOM 645 O O . GLU A 1 79 ? -18.805 0.632 20.373 1.00 96.81 79 GLU A O 1
ATOM 650 N N . LEU A 1 80 ? -16.714 0.756 19.583 1.00 97.62 80 LEU A N 1
ATOM 651 C CA . LEU A 1 80 ? -16.090 1.154 20.848 1.00 97.62 80 LEU A CA 1
ATOM 652 C C . LEU A 1 80 ? -16.852 2.286 21.565 1.00 97.62 80 LEU A C 1
ATOM 654 O O . LEU A 1 80 ? -16.972 2.323 22.790 1.00 97.62 80 LEU A O 1
ATOM 658 N N . ARG A 1 81 ? -17.383 3.262 20.815 1.00 98.06 81 ARG A N 1
ATOM 659 C CA . ARG A 1 81 ? -18.202 4.345 21.396 1.00 98.06 81 ARG A CA 1
ATOM 660 C C . ARG A 1 81 ? -19.545 3.849 21.927 1.00 98.06 81 ARG A C 1
ATOM 662 O O . ARG A 1 81 ? -20.054 4.443 22.880 1.00 98.06 81 ARG A O 1
ATOM 669 N N . LYS A 1 82 ? -20.148 2.851 21.280 1.00 97.44 82 LYS A N 1
ATOM 670 C CA . LYS A 1 82 ? -21.366 2.195 21.764 1.00 97.44 82 LYS A CA 1
ATOM 671 C C . LYS A 1 82 ? -21.053 1.370 23.004 1.00 97.44 82 LYS A C 1
ATOM 673 O O . LYS A 1 82 ? -21.756 1.574 23.984 1.00 97.44 82 LYS A O 1
ATOM 678 N N . ASP A 1 83 ? -19.972 0.596 23.007 1.00 95.69 83 ASP A N 1
ATOM 679 C CA . ASP A 1 83 ? -19.581 -0.260 24.137 1.00 95.69 83 ASP A CA 1
ATOM 680 C C . ASP A 1 83 ? -19.302 0.541 25.406 1.00 95.69 83 ASP A C 1
ATOM 682 O O . ASP A 1 83 ? -19.803 0.242 26.493 1.00 95.69 83 ASP A O 1
ATOM 686 N N . ILE A 1 84 ? -18.601 1.667 25.255 1.00 96.38 84 ILE A N 1
ATOM 687 C CA . ILE A 1 84 ? -18.394 2.614 26.355 1.00 96.38 84 ILE A CA 1
ATOM 688 C C . ILE A 1 84 ? -19.733 3.166 26.879 1.00 96.38 84 ILE A C 1
ATOM 690 O O . ILE A 1 84 ? -19.864 3.424 28.074 1.00 96.38 84 ILE A O 1
ATOM 694 N N . ARG A 1 85 ? -20.734 3.363 26.012 1.00 96.62 85 ARG A N 1
ATOM 695 C CA . ARG A 1 85 ? -22.051 3.895 26.399 1.00 96.62 85 ARG A CA 1
ATOM 696 C C . ARG A 1 85 ? -22.953 2.836 27.032 1.00 96.62 85 ARG A C 1
ATOM 698 O O . ARG A 1 85 ? -23.710 3.179 27.935 1.00 96.62 85 ARG A O 1
ATOM 705 N N . SER A 1 86 ? -22.905 1.593 26.560 1.00 96.00 86 SER A N 1
ATOM 706 C CA . SER A 1 86 ? -23.675 0.470 27.112 1.00 96.00 86 SER A CA 1
ATOM 707 C C . SER A 1 86 ? -23.106 -0.056 28.426 1.00 96.00 86 SER A C 1
ATOM 709 O O . SER A 1 86 ? -23.758 -0.868 29.073 1.00 96.00 86 SER A O 1
ATOM 711 N N . GLY A 1 87 ? -21.928 0.419 28.845 1.00 94.38 87 GLY A N 1
ATOM 712 C CA . GLY A 1 87 ? -21.288 -0.026 30.080 1.00 94.38 87 GLY A CA 1
ATOM 713 C C . GLY A 1 87 ? -20.631 -1.398 29.939 1.00 94.38 87 GLY A C 1
ATOM 714 O O . GLY A 1 87 ? -20.569 -2.144 30.915 1.00 94.38 87 GLY A O 1
ATOM 715 N N . THR A 1 88 ? -20.158 -1.727 28.734 1.00 93.88 88 THR A N 1
ATOM 716 C CA . THR A 1 88 ? -19.373 -2.933 28.456 1.00 93.88 88 THR A CA 1
ATOM 717 C C . THR A 1 88 ? -18.127 -2.990 29.357 1.00 93.88 88 THR A C 1
ATOM 719 O O . THR A 1 88 ? -17.655 -1.966 29.866 1.00 93.88 88 THR A O 1
ATOM 722 N N . SER A 1 89 ? -17.603 -4.197 29.596 1.00 96.44 89 SER A N 1
ATOM 723 C CA . SER A 1 89 ? -16.479 -4.413 30.516 1.00 96.44 89 SER A CA 1
ATOM 724 C C . SER A 1 89 ? -15.241 -3.588 30.139 1.00 96.44 89 SER A C 1
ATOM 726 O O . SER A 1 89 ? -14.974 -3.314 28.965 1.00 96.44 89 SER A O 1
ATOM 728 N N . LYS 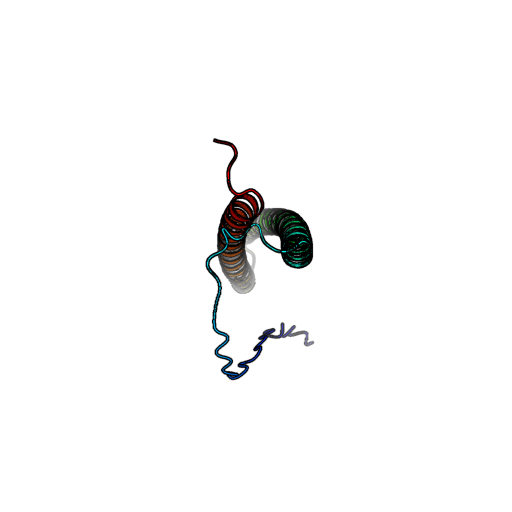A 1 90 ? -14.445 -3.192 31.141 1.00 95.94 90 LYS A N 1
ATOM 729 C CA . LYS A 1 90 ? -13.215 -2.414 30.906 1.00 95.94 90 LYS A CA 1
ATOM 730 C C . LYS A 1 90 ? -12.201 -3.205 30.086 1.00 95.94 90 LYS A C 1
ATOM 732 O O . LYS A 1 90 ? -11.447 -2.616 29.317 1.00 95.94 90 LYS A O 1
ATOM 737 N N . GLU A 1 91 ? -12.183 -4.517 30.274 1.00 96.81 91 GLU A N 1
ATOM 738 C CA . GLU A 1 91 ? -11.300 -5.456 29.598 1.00 96.81 91 GLU A CA 1
ATOM 739 C C . GLU A 1 91 ? -11.598 -5.510 28.098 1.00 96.81 91 GLU A C 1
ATOM 741 O O . GLU A 1 91 ? -10.673 -5.533 27.294 1.00 96.81 91 GLU A O 1
ATOM 746 N N . GLU A 1 92 ? -12.872 -5.488 27.716 1.00 94.62 92 GLU A N 1
ATOM 747 C CA . GLU A 1 92 ? -13.307 -5.486 26.316 1.00 94.62 92 GLU A CA 1
ATOM 748 C C . GLU A 1 92 ? -13.010 -4.150 25.638 1.00 94.62 92 GLU A C 1
ATOM 750 O O . GLU A 1 92 ? -12.261 -4.120 24.670 1.00 94.62 92 GLU A O 1
ATOM 755 N N . VAL A 1 93 ? -13.385 -3.033 26.268 1.00 97.38 93 VAL A N 1
ATOM 756 C CA . VAL A 1 93 ? -13.020 -1.682 25.799 1.00 97.38 93 VAL A CA 1
ATOM 757 C C . VAL A 1 93 ? -11.499 -1.520 25.637 1.00 97.38 93 VAL A C 1
ATOM 759 O O . VAL A 1 93 ? -11.027 -0.774 24.773 1.00 97.38 93 VAL A O 1
ATOM 762 N N . ALA A 1 94 ? -10.698 -2.170 26.488 1.00 97.25 94 ALA A N 1
ATOM 763 C CA . ALA A 1 94 ? -9.242 -2.157 26.374 1.00 97.25 94 ALA A CA 1
ATOM 764 C C . ALA A 1 94 ? -8.731 -2.974 25.176 1.00 97.25 94 ALA A C 1
ATOM 766 O O . ALA A 1 94 ? -7.757 -2.542 24.550 1.00 97.25 94 ALA A O 1
ATOM 767 N N . ARG A 1 95 ? -9.382 -4.101 24.850 1.00 97.06 95 ARG A N 1
ATOM 768 C CA . ARG A 1 95 ? -9.086 -4.908 23.656 1.00 97.06 95 ARG A CA 1
ATOM 769 C C . ARG A 1 95 ? -9.408 -4.139 22.380 1.00 97.06 95 ARG A C 1
ATOM 771 O O . ARG A 1 95 ? -8.494 -3.942 21.589 1.00 97.06 95 ARG A O 1
ATOM 778 N N . ASP A 1 96 ? -10.594 -3.552 22.261 1.00 96.81 96 ASP A N 1
ATOM 779 C CA . ASP A 1 96 ? -10.972 -2.781 21.064 1.00 96.81 96 ASP A CA 1
ATOM 780 C C . ASP A 1 96 ? -10.019 -1.597 20.833 1.00 96.81 96 ASP A C 1
ATOM 782 O O . ASP A 1 96 ? -9.613 -1.272 19.720 1.00 96.81 96 ASP A O 1
ATOM 786 N N . ARG A 1 97 ? -9.590 -0.935 21.918 1.00 98.00 97 ARG A N 1
ATOM 787 C CA . ARG A 1 97 ? -8.579 0.134 21.846 1.00 98.00 97 ARG A CA 1
ATOM 788 C C . ARG A 1 97 ? -7.208 -0.365 21.414 1.00 98.00 97 ARG A C 1
ATOM 790 O O . ARG A 1 97 ? -6.398 0.451 20.970 1.00 98.00 97 ARG A O 1
ATOM 797 N N . GLN A 1 98 ? -6.874 -1.619 21.693 1.00 98.06 98 GLN A N 1
ATOM 798 C CA . GLN A 1 98 ? -5.633 -2.230 21.234 1.00 98.06 98 GLN A CA 1
ATOM 799 C C . GLN A 1 98 ? -5.735 -2.556 19.745 1.00 98.06 98 GLN A C 1
ATOM 801 O O . GLN A 1 98 ? -4.858 -2.117 19.011 1.00 98.06 98 GLN A O 1
ATOM 806 N N . GLU A 1 99 ? -6.827 -3.180 19.309 1.00 97.00 99 GLU A N 1
ATOM 807 C CA . GLU A 1 99 ? -7.098 -3.496 17.898 1.00 97.00 99 GLU A CA 1
ATOM 808 C C . GLU A 1 99 ? -7.050 -2.231 17.029 1.00 97.00 99 GLU A C 1
ATOM 810 O O . GLU A 1 99 ? -6.175 -2.107 16.179 1.00 97.00 99 GLU A O 1
ATOM 815 N N . ILE A 1 100 ? -7.802 -1.184 17.395 1.00 98.38 100 ILE A N 1
ATOM 816 C CA . ILE A 1 100 ? -7.765 0.129 16.718 1.00 98.38 100 ILE A CA 1
ATOM 817 C C . ILE A 1 100 ? -6.345 0.717 16.644 1.00 98.38 100 ILE A C 1
ATOM 819 O O . ILE A 1 100 ? -6.008 1.447 15.708 1.00 98.38 100 ILE A O 1
ATOM 823 N N . ARG A 1 101 ? -5.509 0.492 17.667 1.00 98.50 101 ARG A N 1
ATOM 824 C CA . ARG A 1 101 ? -4.122 0.984 17.670 1.00 98.50 101 ARG A CA 1
ATOM 825 C C . ARG A 1 101 ? -3.240 0.192 16.718 1.00 98.50 101 ARG A C 1
ATOM 827 O O . ARG A 1 101 ? -2.296 0.781 16.192 1.00 98.50 101 ARG A O 1
ATOM 834 N N . ASP A 1 102 ? -3.502 -1.092 16.547 1.00 97.81 102 ASP A N 1
ATOM 835 C CA . ASP A 1 102 ? -2.751 -1.944 15.639 1.00 97.81 102 ASP A CA 1
ATOM 836 C C . ASP A 1 102 ? -3.173 -1.672 14.187 1.00 97.81 102 ASP A C 1
ATOM 838 O O . ASP A 1 102 ? -2.293 -1.359 13.384 1.00 97.81 102 ASP A O 1
ATOM 842 N N . ASP A 1 103 ? -4.472 -1.526 13.902 1.00 96.75 103 ASP A N 1
ATOM 843 C CA . ASP A 1 103 ? -4.976 -1.093 12.584 1.00 96.75 103 ASP A CA 1
ATOM 844 C C . ASP A 1 103 ? -4.369 0.249 12.152 1.00 96.75 103 ASP A C 1
ATOM 846 O O . ASP A 1 103 ? -3.965 0.456 11.009 1.00 96.75 103 ASP A O 1
ATOM 850 N N . LEU A 1 104 ? -4.257 1.202 13.086 1.00 97.94 104 LEU A N 1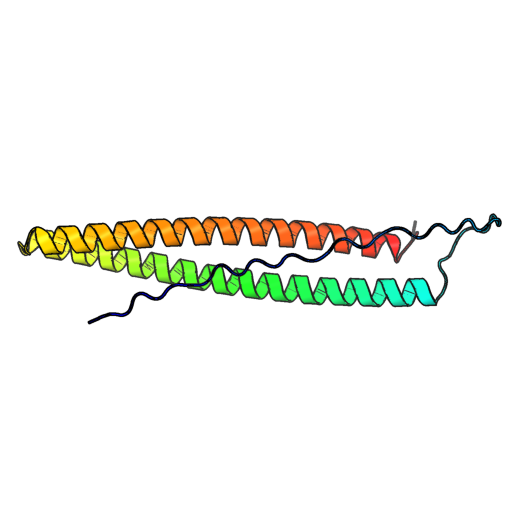
ATOM 851 C CA . LEU A 1 104 ? -3.635 2.499 12.812 1.00 97.94 104 LEU A CA 1
ATOM 852 C C . LEU A 1 104 ? -2.151 2.386 12.439 1.00 97.94 104 LEU A C 1
ATOM 854 O O . LEU A 1 104 ? -1.662 3.236 11.687 1.00 97.94 104 LEU A O 1
ATOM 858 N N . LYS A 1 105 ? -1.425 1.396 12.972 1.00 98.38 105 LYS A N 1
ATOM 859 C CA . LYS A 1 105 ? -0.024 1.152 12.597 1.00 98.38 105 LYS A CA 1
ATOM 860 C C . LYS A 1 105 ? 0.064 0.527 11.213 1.00 98.38 105 LYS A C 1
ATOM 862 O O . LYS A 1 105 ? 0.910 0.969 10.440 1.00 98.38 105 LYS A O 1
ATOM 867 N N . GLU A 1 106 ? -0.797 -0.440 10.911 1.00 97.44 106 GLU A N 1
ATOM 868 C CA . GLU A 1 106 ? -0.865 -1.092 9.596 1.00 97.44 106 GLU A CA 1
ATOM 869 C C . GLU A 1 106 ? -1.189 -0.058 8.509 1.00 97.44 106 GLU A C 1
ATOM 871 O O . GLU A 1 106 ? -0.361 0.199 7.640 1.00 97.44 106 GLU A O 1
ATOM 876 N N . ILE A 1 107 ? -2.253 0.729 8.693 1.00 97.81 107 ILE A N 1
ATOM 877 C CA . ILE A 1 107 ? -2.622 1.848 7.804 1.00 97.81 107 ILE A CA 1
ATOM 878 C C . ILE A 1 107 ? -1.472 2.853 7.617 1.00 97.81 107 ILE A C 1
ATOM 880 O O . ILE A 1 107 ? -1.337 3.484 6.561 1.00 97.81 107 ILE A O 1
ATOM 884 N N . ALA A 1 108 ? -0.665 3.090 8.656 1.00 97.88 108 ALA A N 1
ATOM 885 C CA . ALA A 1 108 ? 0.490 3.976 8.554 1.00 97.88 108 ALA A CA 1
ATOM 886 C C . ALA A 1 108 ? 1.630 3.354 7.731 1.00 97.88 108 ALA A C 1
ATOM 888 O O . ALA A 1 108 ? 2.286 4.085 6.981 1.00 97.88 108 ALA A O 1
ATOM 889 N N . ALA A 1 109 ? 1.848 2.042 7.851 1.00 97.69 109 ALA A N 1
ATOM 890 C CA . ALA A 1 109 ? 2.792 1.291 7.030 1.00 97.69 109 ALA A CA 1
ATOM 891 C C . ALA A 1 109 ? 2.353 1.290 5.558 1.00 97.69 109 ALA A C 1
ATOM 893 O O . ALA A 1 109 ? 3.115 1.770 4.718 1.00 97.69 109 ALA A O 1
ATOM 894 N N . ASP A 1 110 ? 1.097 0.950 5.265 1.00 95.50 110 ASP A N 1
ATOM 895 C CA . ASP A 1 110 ? 0.560 0.911 3.895 1.00 95.50 110 ASP A CA 1
ATOM 896 C C . ASP A 1 110 ? 0.664 2.272 3.202 1.00 95.50 110 ASP A C 1
ATOM 898 O O . ASP A 1 110 ? 0.982 2.396 2.020 1.00 95.50 110 ASP A O 1
ATOM 902 N N . ARG A 1 111 ? 0.432 3.361 3.948 1.00 97.81 111 ARG A N 1
ATOM 903 C CA . ARG A 1 111 ? 0.608 4.723 3.421 1.00 97.81 111 ARG A CA 1
ATOM 904 C C . ARG A 1 111 ? 2.050 5.024 3.040 1.00 97.81 111 ARG A C 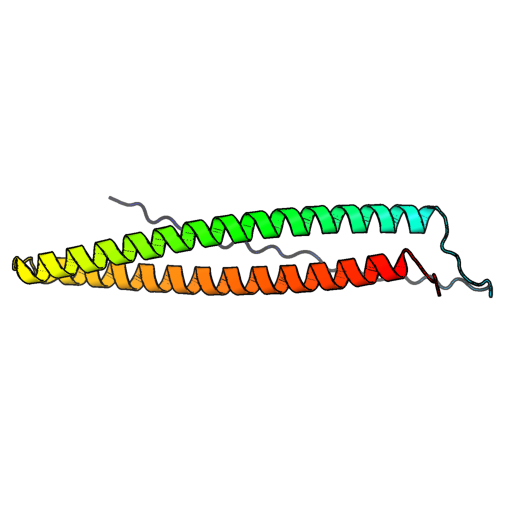1
ATOM 906 O O . ARG A 1 111 ? 2.266 5.790 2.096 1.00 97.81 111 ARG A O 1
ATOM 913 N N . LYS A 1 112 ? 3.010 4.499 3.802 1.00 98.12 112 LYS A N 1
ATOM 914 C CA . LYS A 1 112 ? 4.438 4.680 3.547 1.00 98.12 112 LYS A CA 1
ATOM 915 C C . LYS A 1 112 ? 4.871 3.861 2.334 1.00 98.12 112 LYS A C 1
ATOM 917 O O . LYS A 1 112 ? 5.546 4.423 1.475 1.00 98.12 112 LYS A O 1
ATOM 922 N N . GLU A 1 113 ? 4.432 2.613 2.232 1.00 96.88 113 GLU A N 1
ATOM 923 C CA . GLU A 1 113 ? 4.678 1.747 1.070 1.00 96.88 113 GLU A CA 1
ATOM 924 C C . GLU A 1 113 ? 4.094 2.381 -0.198 1.00 96.88 113 GLU A C 1
ATOM 926 O O . GLU A 1 113 ? 4.830 2.731 -1.117 1.00 96.88 113 GLU A O 1
ATOM 931 N N . LEU A 1 114 ? 2.824 2.794 -0.156 1.00 97.38 114 LEU A N 1
ATOM 932 C CA . LEU A 1 114 ? 2.175 3.506 -1.260 1.00 97.38 114 LEU A CA 1
ATOM 933 C C . LEU A 1 114 ? 2.893 4.807 -1.664 1.00 97.38 114 LEU A C 1
ATOM 935 O O . LEU A 1 114 ? 2.753 5.297 -2.794 1.00 97.38 114 LEU A O 1
ATOM 939 N N . 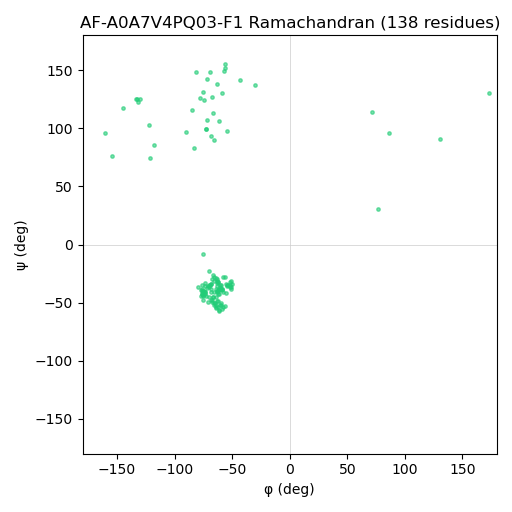GLN A 1 115 ? 3.592 5.458 -0.731 1.00 97.62 115 GLN A N 1
ATOM 940 C CA . GLN A 1 115 ? 4.421 6.620 -1.039 1.00 97.62 115 GLN A CA 1
ATOM 941 C C . GLN A 1 115 ? 5.706 6.213 -1.772 1.00 97.62 115 GLN A C 1
ATOM 943 O O . GLN A 1 115 ? 6.089 6.924 -2.709 1.00 97.62 115 GLN A O 1
ATOM 948 N N . GLN A 1 116 ? 6.337 5.111 -1.367 1.00 98.06 116 GLN A N 1
ATOM 949 C CA . GLN A 1 116 ? 7.520 4.540 -2.012 1.00 98.06 116 GLN A CA 1
ATOM 950 C C . GLN A 1 116 ? 7.194 4.091 -3.441 1.00 98.06 116 GLN A C 1
ATOM 952 O O . GLN A 1 116 ? 7.821 4.607 -4.366 1.00 98.06 116 GLN A O 1
ATOM 957 N N . ASP A 1 117 ? 6.110 3.342 -3.658 1.00 95.69 117 ASP A N 1
ATOM 958 C CA . ASP A 1 117 ? 5.703 2.891 -5.003 1.00 95.69 117 ASP A CA 1
ATOM 959 C C . ASP A 1 117 ? 5.455 4.074 -5.946 1.00 95.69 117 ASP A C 1
ATOM 961 O O . ASP A 1 117 ? 5.790 4.086 -7.131 1.00 95.69 117 ASP A O 1
ATOM 965 N N . ARG A 1 118 ? 4.868 5.157 -5.419 1.00 97.88 118 ARG A N 1
ATOM 966 C CA . ARG A 1 118 ? 4.661 6.388 -6.198 1.00 97.88 118 ARG A CA 1
ATOM 967 C C . ARG A 1 118 ? 5.969 7.089 -6.541 1.00 97.88 118 ARG A C 1
ATOM 969 O O . ARG A 1 118 ? 5.988 7.844 -7.519 1.00 97.88 118 ARG A O 1
ATOM 976 N N . GLN A 1 119 ? 6.992 6.960 -5.706 1.00 98.00 119 GLN A N 1
ATOM 977 C CA . GLN A 1 119 ? 8.313 7.517 -5.958 1.00 98.00 119 GLN A CA 1
ATOM 978 C C . GLN A 1 119 ? 9.055 6.689 -7.009 1.00 98.00 119 GLN A C 1
ATOM 980 O O . GLN A 1 119 ? 9.586 7.291 -7.942 1.00 98.00 119 GLN A O 1
ATOM 985 N N . GLU A 1 120 ? 9.010 5.365 -6.908 1.00 96.88 120 GLU A N 1
ATOM 986 C CA . GLU A 1 120 ? 9.574 4.418 -7.882 1.00 96.88 120 GLU A CA 1
ATOM 987 C C . GLU A 1 120 ? 8.929 4.618 -9.256 1.00 96.88 120 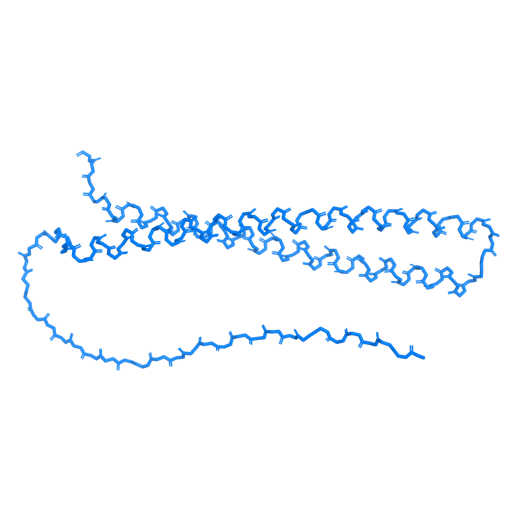GLU A C 1
ATOM 989 O O . GLU A 1 120 ? 9.597 5.060 -10.187 1.00 96.88 120 GLU A O 1
ATOM 994 N N . LEU A 1 121 ? 7.593 4.615 -9.331 1.00 97.69 121 LEU A N 1
ATOM 995 C CA . LEU A 1 121 ? 6.857 4.916 -10.565 1.00 97.69 121 LEU A CA 1
ATOM 996 C C . LEU A 1 121 ? 7.212 6.287 -11.181 1.00 97.69 121 LEU A C 1
ATOM 998 O O . LEU A 1 121 ? 7.032 6.529 -12.382 1.00 97.69 121 LEU A O 1
ATOM 1002 N N . ARG A 1 122 ? 7.640 7.264 -10.370 1.00 97.88 122 ARG A N 1
ATOM 1003 C CA . ARG A 1 122 ? 8.130 8.556 -10.886 1.00 97.88 122 ARG A CA 1
ATOM 1004 C C . ARG A 1 122 ? 9.542 8.439 -11.452 1.00 97.88 122 ARG A C 1
ATOM 1006 O O . ARG A 1 122 ? 9.833 9.180 -12.394 1.00 97.88 122 ARG A O 1
ATOM 1013 N N . GLN A 1 123 ? 10.394 7.601 -10.873 1.00 97.56 123 GLN A N 1
ATOM 1014 C CA . GLN A 1 123 ? 11.736 7.301 -11.367 1.00 97.56 123 GLN A CA 1
ATOM 1015 C C . GLN A 1 123 ? 11.655 6.532 -12.689 1.00 97.56 123 GLN A C 1
ATOM 1017 O O . GLN A 1 123 ? 12.157 7.061 -13.681 1.00 97.56 123 GLN A O 1
ATOM 1022 N N . ASP A 1 124 ? 10.860 5.464 -12.778 1.00 94.50 124 ASP A N 1
ATOM 1023 C CA . ASP A 1 124 ? 10.716 4.663 -14.009 1.00 94.50 124 ASP A CA 1
ATOM 1024 C C . ASP A 1 124 ? 10.221 5.515 -15.179 1.00 94.50 124 ASP A C 1
ATOM 1026 O O . ASP A 1 124 ? 10.696 5.449 -16.309 1.00 94.50 124 ASP A O 1
ATOM 1030 N N . ARG A 1 125 ? 9.284 6.435 -14.912 1.00 97.50 125 ARG A N 1
ATOM 1031 C CA . ARG A 1 125 ? 8.815 7.385 -15.934 1.00 97.50 125 ARG A CA 1
ATOM 1032 C C . ARG A 1 125 ? 9.896 8.363 -16.389 1.00 97.50 125 ARG A C 1
ATOM 1034 O O . ARG A 1 125 ? 9.820 8.858 -17.516 1.00 97.50 125 ARG A O 1
ATOM 1041 N N . ARG A 1 126 ? 10.828 8.739 -15.509 1.00 97.31 126 ARG A N 1
ATOM 1042 C CA . ARG A 1 126 ? 11.961 9.607 -15.867 1.00 97.31 126 ARG A CA 1
ATOM 1043 C C . ARG A 1 126 ? 12.975 8.834 -16.699 1.00 97.31 126 ARG A C 1
ATOM 1045 O O . ARG A 1 126 ? 13.470 9.415 -17.661 1.00 97.31 126 ARG A O 1
ATOM 1052 N N . GLU A 1 127 ? 13.237 7.583 -16.348 1.00 94.56 127 GLU A N 1
ATOM 1053 C CA . GLU A 1 127 ? 14.137 6.674 -17.066 1.00 94.56 127 GLU A CA 1
ATOM 1054 C C . GLU A 1 127 ? 13.599 6.378 -18.459 1.00 94.56 127 GLU A C 1
ATOM 1056 O O . GLU A 1 127 ? 14.204 6.829 -19.427 1.00 94.56 127 GLU A O 1
ATOM 1061 N N . LEU A 1 128 ? 12.350 5.913 -18.567 1.00 94.75 128 LEU A N 1
ATOM 1062 C CA . LEU A 1 128 ? 11.671 5.730 -19.852 1.00 94.75 128 LEU A CA 1
ATOM 1063 C C . LEU A 1 128 ? 11.713 6.997 -20.728 1.00 94.75 128 LEU A C 1
ATOM 1065 O O . LEU A 1 128 ? 11.815 6.931 -21.954 1.00 94.75 128 LEU A O 1
ATOM 1069 N N . ARG A 1 129 ? 11.615 8.193 -20.129 1.00 94.44 129 ARG A N 1
ATOM 1070 C CA . ARG A 1 129 ? 11.730 9.458 -20.876 1.00 94.44 129 ARG A CA 1
ATOM 1071 C C . ARG A 1 129 ? 13.151 9.701 -21.394 1.00 94.44 129 ARG A C 1
ATOM 1073 O O . ARG A 1 129 ? 13.280 10.323 -22.449 1.00 94.44 129 ARG A O 1
ATOM 1080 N N . ARG A 1 130 ? 14.191 9.301 -20.661 1.00 92.19 130 ARG A N 1
ATOM 1081 C CA . ARG A 1 130 ? 15.587 9.358 -21.124 1.00 92.19 130 ARG A CA 1
ATOM 1082 C C . ARG A 1 130 ? 15.804 8.350 -22.247 1.00 92.19 130 ARG A C 1
ATOM 1084 O O . ARG A 1 130 ? 16.222 8.777 -23.319 1.00 92.19 130 ARG A O 1
ATOM 1091 N N . ASP A 1 131 ? 15.357 7.110 -22.079 1.00 89.75 131 ASP A N 1
ATOM 1092 C CA . ASP A 1 131 ? 15.529 6.051 -23.083 1.00 89.75 131 ASP A CA 1
ATOM 1093 C C . ASP A 1 131 ? 14.835 6.406 -24.397 1.00 89.75 131 ASP A C 1
ATOM 1095 O O . ASP A 1 131 ? 15.385 6.227 -25.483 1.00 89.75 131 ASP A O 1
ATOM 1099 N N . LEU A 1 132 ? 13.648 7.019 -24.316 1.00 89.94 132 LEU A N 1
ATOM 1100 C CA . LEU A 1 132 ? 12.952 7.544 -25.490 1.00 89.94 132 LEU A CA 1
ATOM 1101 C C . LEU A 1 132 ? 13.746 8.649 -26.203 1.00 89.94 132 LEU A C 1
ATOM 1103 O O . LEU A 1 132 ? 13.752 8.675 -27.430 1.00 89.94 132 LEU A O 1
ATOM 1107 N N . LYS A 1 133 ? 14.415 9.550 -25.470 1.00 88.81 133 LYS A N 1
ATOM 1108 C CA . LYS A 1 133 ? 15.263 10.595 -26.076 1.00 88.81 133 LYS A CA 1
ATOM 1109 C C . LYS A 1 133 ? 16.505 10.000 -26.733 1.00 88.81 133 LYS A C 1
ATOM 1111 O O . LYS A 1 133 ? 16.884 10.443 -27.812 1.00 88.81 133 LYS A O 1
ATOM 1116 N N . GLU A 1 134 ? 17.122 9.012 -26.096 1.00 84.81 134 GLU A N 1
ATOM 1117 C CA . GLU A 1 134 ? 18.314 8.332 -26.609 1.00 84.81 134 GLU A CA 1
ATOM 1118 C C . GLU A 1 134 ? 17.998 7.460 -27.829 1.00 84.81 134 GLU A C 1
ATOM 1120 O O . GLU A 1 134 ? 18.790 7.392 -28.769 1.00 84.81 134 GLU A O 1
ATOM 1125 N N . ALA A 1 135 ? 16.810 6.850 -27.867 1.00 81.31 135 ALA A N 1
ATOM 1126 C CA . ALA A 1 135 ? 16.328 6.083 -29.012 1.00 81.31 135 ALA A CA 1
ATOM 1127 C C . ALA A 1 135 ? 15.984 6.961 -30.233 1.00 81.31 135 ALA A C 1
ATOM 1129 O O . ALA A 1 135 ? 15.999 6.461 -31.362 1.00 81.31 135 ALA A O 1
ATOM 1130 N N . THR A 1 136 ? 15.707 8.257 -30.040 1.00 71.56 136 THR A N 1
ATOM 1131 C CA . THR A 1 136 ? 15.471 9.230 -31.122 1.00 71.56 136 THR A CA 1
ATOM 1132 C C . THR A 1 136 ? 16.465 10.399 -31.059 1.00 71.56 136 THR A C 1
ATOM 1134 O O . THR A 1 136 ? 16.086 11.509 -30.668 1.00 71.56 136 THR A O 1
ATOM 1137 N N . PRO A 1 137 ? 17.740 10.201 -31.446 1.00 55.16 137 PRO A N 1
ATOM 1138 C CA . PRO A 1 137 ? 18.708 11.287 -31.467 1.00 55.16 137 PRO A CA 1
ATOM 1139 C C . PRO A 1 137 ? 18.406 12.240 -32.637 1.00 55.16 137 PRO A C 1
ATOM 1141 O O . PRO A 1 137 ? 18.782 11.974 -33.774 1.00 55.16 137 PRO A O 1
ATOM 1144 N N . GLY A 1 138 ? 17.737 13.358 -32.338 1.00 53.06 138 GLY A N 1
ATOM 1145 C CA . GLY A 1 138 ? 17.635 14.536 -33.207 1.00 53.06 138 GLY A CA 1
ATOM 1146 C C . GLY A 1 138 ? 16.506 14.521 -34.243 1.00 53.06 138 GLY A C 1
ATOM 1147 O O . GLY A 1 138 ? 16.694 14.059 -35.360 1.00 53.06 138 GLY A O 1
ATOM 1148 N N . ASN A 1 139 ? 15.382 15.148 -33.890 1.00 44.88 139 ASN A N 1
ATOM 1149 C CA . ASN A 1 139 ? 14.595 15.965 -34.817 1.00 44.88 139 ASN A CA 1
ATOM 1150 C C . ASN A 1 139 ? 14.617 17.392 -34.244 1.00 44.88 139 ASN A C 1
ATOM 1152 O O . ASN A 1 139 ? 13.758 17.745 -33.436 1.00 44.88 139 ASN A O 1
ATOM 1156 N N . TYR A 1 140 ? 15.656 18.151 -34.588 1.00 44.50 140 TYR A N 1
ATOM 1157 C CA . TYR A 1 140 ? 15.665 19.613 -34.544 1.00 44.50 140 TYR A CA 1
ATOM 1158 C C . TYR A 1 140 ? 15.859 20.097 -35.974 1.00 44.50 140 TYR A C 1
ATOM 1160 O O . TYR A 1 140 ? 16.708 19.479 -36.661 1.00 44.50 140 TYR A O 1
#

Radius of gyration: 26.24 Å; Cα contacts (8 Å, |Δi|>4): 42; chains: 1; bounding box: 64×42×68 Å

Solvent-accessible surface area (backbone atoms only — not comparable to full-atom values): 8687 Å² total; per-residue (Å²): 138,87,81,86,81,82,82,77,84,84,81,83,89,83,81,91,79,84,89,83,90,79,92,82,83,87,76,100,60,90,79,74,70,53,73,69,55,53,54,48,53,57,48,51,57,52,47,54,56,49,48,58,52,47,53,56,49,50,59,49,50,53,54,52,48,56,51,48,53,55,52,49,55,51,47,52,57,51,48,53,55,46,38,66,71,74,64,52,57,71,68,55,58,51,48,55,57,46,52,55,53,49,53,54,50,51,56,51,49,54,52,50,50,56,49,48,55,54,49,50,57,51,48,54,54,51,49,52,53,48,54,56,47,67,76,54,78,76,92,127

Mean predicted aligned error: 12.1 Å